Protein AF-A0A3C1YI24-F1 (afdb_monomer_lite)

Secondary structure (DSSP, 8-state):
-GGG-HIIIIIIIIIIT---S--BPPTTTTS---TT--TT------TTTTTS-HHHHHHHT--B-SS--HHHHHHHHHHHHHHHHHHHHTTS-S------TT----HHHHHHHHHHHHHHHHH--SSTT---GGGT-SS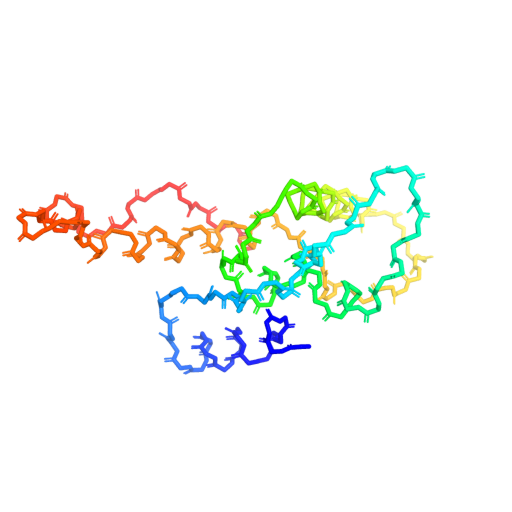--SS-----

Foldseek 3Di:
DCLLALCNQPVVCCVPVNPLAAAEDDAQQQHDPPPPDDPVDPDPPDVRNVVRQLLSSLLSRHLYYHPDDPVSVVSNVVLAVVLVVVVVPPPDDDDDPCPPNRRRRHPLSNLSSVQNVVVNQQQDAPDPPRDRVCVVPVHPPDDRPSDD

Structure (mmCIF, N/CA/C/O backbone):
data_AF-A0A3C1YI24-F1
#
_entry.id   AF-A0A3C1YI24-F1
#
loop_
_atom_site.group_PDB
_atom_site.id
_atom_site.type_symbol
_atom_site.label_atom_id
_atom_site.label_alt_id
_atom_site.label_comp_id
_atom_site.label_asym_id
_atom_site.label_entity_id
_atom_site.label_seq_id
_atom_site.pdbx_PDB_ins_code
_atom_site.Cartn_x
_atom_site.Cartn_y
_atom_site.Cartn_z
_atom_site.occupancy
_atom_site.B_iso_or_equiv
_atom_site.auth_seq_id
_atom_site.auth_comp_id
_atom_site.auth_asym_id
_atom_site.auth_atom_id
_atom_site.pdbx_PDB_model_num
ATOM 1 N N . HIS A 1 1 ? -3.662 -7.975 -12.463 1.00 81.44 1 HIS A N 1
ATOM 2 C CA . HIS A 1 1 ? -3.456 -8.917 -11.341 1.00 81.44 1 HIS A CA 1
ATOM 3 C C . HIS A 1 1 ? -4.342 -8.474 -10.172 1.00 81.44 1 HIS A C 1
ATOM 5 O O . HIS A 1 1 ? -4.748 -7.320 -10.164 1.00 81.44 1 HIS A O 1
ATOM 11 N N . SER A 1 2 ? -4.700 -9.328 -9.205 1.00 91.00 2 SER A N 1
ATOM 12 C CA . SER A 1 2 ? -5.524 -8.883 -8.056 1.00 91.00 2 SER A CA 1
ATOM 13 C C . SER A 1 2 ? -4.815 -7.800 -7.235 1.00 91.00 2 SER A C 1
ATOM 15 O O . SER A 1 2 ? -5.432 -6.819 -6.837 1.00 91.00 2 SER A O 1
ATOM 17 N N . ALA A 1 3 ? -3.496 -7.936 -7.074 1.00 91.19 3 ALA A N 1
ATOM 18 C CA . ALA A 1 3 ? -2.658 -7.005 -6.321 1.00 91.19 3 ALA A CA 1
ATOM 19 C C . ALA A 1 3 ? -2.560 -5.587 -6.906 1.00 91.19 3 ALA A C 1
ATOM 21 O O . ALA A 1 3 ? -2.185 -4.674 -6.180 1.00 91.19 3 ALA A O 1
ATOM 22 N N . ASN A 1 4 ? -2.905 -5.396 -8.182 1.00 91.50 4 ASN A N 1
ATOM 23 C CA . ASN A 1 4 ? -2.930 -4.090 -8.838 1.00 91.50 4 ASN A CA 1
ATOM 24 C C . ASN A 1 4 ? -4.277 -3.785 -9.514 1.00 91.50 4 ASN A C 1
ATOM 26 O O . ASN A 1 4 ? -4.333 -3.038 -10.491 1.00 91.50 4 ASN A O 1
ATOM 30 N N . ASN A 1 5 ? -5.369 -4.370 -9.013 1.00 93.44 5 ASN A N 1
ATOM 31 C CA . ASN A 1 5 ? -6.713 -4.085 -9.502 1.00 93.44 5 ASN A CA 1
ATOM 32 C C . ASN A 1 5 ? -7.337 -2.924 -8.705 1.00 93.44 5 ASN A C 1
ATOM 34 O O . ASN A 1 5 ? -7.783 -3.115 -7.575 1.00 93.44 5 ASN A O 1
ATOM 38 N N . ARG A 1 6 ? -7.380 -1.728 -9.308 1.00 93.94 6 ARG A N 1
ATOM 39 C CA . ARG A 1 6 ? -7.933 -0.502 -8.701 1.00 93.94 6 ARG A CA 1
ATOM 40 C C . ARG A 1 6 ? -9.426 -0.616 -8.384 1.00 93.94 6 ARG A C 1
ATOM 42 O O . ARG A 1 6 ? -9.851 -0.158 -7.327 1.00 93.94 6 ARG A O 1
ATOM 49 N N . GLU A 1 7 ? -10.199 -1.243 -9.265 1.00 96.31 7 GLU A N 1
ATOM 50 C CA . GLU A 1 7 ? -11.638 -1.441 -9.065 1.00 96.31 7 GLU A CA 1
ATOM 51 C C . GLU A 1 7 ? -11.887 -2.277 -7.808 1.00 96.31 7 GLU A C 1
ATOM 53 O O . GLU A 1 7 ? -12.636 -1.877 -6.924 1.00 96.31 7 GLU A O 1
ATOM 58 N N . LEU A 1 8 ? -11.169 -3.391 -7.664 1.00 97.25 8 LEU A N 1
ATOM 59 C CA . LEU A 1 8 ? -11.291 -4.257 -6.495 1.00 97.25 8 LEU A CA 1
ATOM 60 C C . LEU A 1 8 ? -10.792 -3.579 -5.210 1.00 97.25 8 LEU A C 1
ATOM 62 O O . LEU A 1 8 ? -11.483 -3.581 -4.191 1.00 97.25 8 LEU A O 1
ATOM 66 N N . LEU A 1 9 ? -9.565 -3.053 -5.240 1.00 97.19 9 LEU A N 1
ATOM 67 C CA . LEU A 1 9 ? -8.851 -2.636 -4.034 1.00 97.19 9 LEU A CA 1
ATOM 68 C C . LEU A 1 9 ? -9.219 -1.230 -3.565 1.00 97.19 9 LEU A C 1
ATOM 70 O O . LEU A 1 9 ? -9.178 -0.979 -2.364 1.00 97.19 9 LEU A O 1
ATOM 74 N N . THR A 1 10 ? -9.572 -0.328 -4.481 1.00 95.69 10 THR A N 1
ATOM 75 C CA . THR A 1 10 ? -9.993 1.038 -4.152 1.00 95.69 10 THR A CA 1
ATOM 76 C C . THR A 1 10 ? -11.505 1.173 -4.260 1.00 95.69 10 THR A C 1
ATOM 78 O O . THR A 1 10 ? -12.149 1.414 -3.242 1.00 95.69 10 THR A O 1
ATOM 81 N N . ASN A 1 11 ? -12.087 0.973 -5.446 1.00 97.19 11 ASN A N 1
ATOM 82 C CA . ASN A 1 11 ? -13.493 1.331 -5.658 1.00 97.19 11 ASN A CA 1
ATOM 83 C C . ASN A 1 11 ? -14.439 0.463 -4.822 1.00 97.19 11 ASN A C 1
ATOM 85 O O . ASN A 1 11 ? -15.226 0.984 -4.042 1.00 97.19 11 ASN A O 1
ATOM 89 N N . ILE A 1 12 ? -14.292 -0.856 -4.875 1.00 98.25 12 ILE A N 1
ATOM 90 C CA . ILE A 1 12 ? -15.155 -1.762 -4.115 1.00 98.25 12 ILE A CA 1
ATOM 91 C C . ILE A 1 12 ? -14.747 -1.775 -2.637 1.00 98.25 12 ILE A C 1
ATOM 93 O O . ILE A 1 12 ? -15.541 -1.449 -1.756 1.00 98.25 12 ILE A O 1
ATOM 97 N N . ALA A 1 13 ? -13.498 -2.134 -2.323 1.00 97.69 13 ALA A N 1
ATOM 98 C CA . ALA A 1 13 ? -13.113 -2.335 -0.927 1.00 97.69 13 ALA A CA 1
ATOM 99 C C . ALA A 1 13 ? -13.143 -1.040 -0.094 1.00 97.69 13 ALA A C 1
ATOM 101 O O . ALA A 1 13 ? -13.593 -1.069 1.053 1.00 97.69 13 ALA A O 1
ATOM 102 N N . ARG A 1 14 ? -12.667 0.094 -0.628 1.00 96.06 14 ARG A N 1
ATOM 103 C CA . ARG A 1 14 ? -12.572 1.356 0.129 1.00 96.06 14 ARG A CA 1
ATOM 104 C C . ARG A 1 14 ? -13.780 2.250 -0.096 1.00 96.06 14 ARG A C 1
ATOM 106 O O . ARG A 1 14 ? -14.385 2.655 0.894 1.00 96.06 14 ARG A O 1
ATOM 113 N N . ASP A 1 15 ? -14.116 2.554 -1.349 1.00 96.94 15 ASP A N 1
ATOM 114 C CA . ASP A 1 15 ? -15.150 3.552 -1.647 1.00 96.94 15 ASP A CA 1
ATOM 115 C C . ASP A 1 15 ? -16.557 3.001 -1.366 1.00 96.94 15 ASP A C 1
ATOM 117 O O . ASP A 1 15 ? -17.365 3.688 -0.742 1.00 96.94 15 ASP A O 1
ATOM 121 N N . GLU A 1 16 ? -16.841 1.752 -1.752 1.00 98.25 16 GLU A N 1
ATOM 122 C CA . GLU A 1 16 ? -18.150 1.130 -1.519 1.00 98.25 16 GLU A CA 1
ATOM 123 C C . GLU A 1 16 ? -18.273 0.496 -0.127 1.00 98.25 16 GLU A C 1
ATOM 125 O O . GLU A 1 16 ? -19.267 0.714 0.567 1.00 98.25 16 GLU A O 1
ATOM 130 N N . TRP A 1 17 ? -17.294 -0.307 0.303 1.00 98.19 17 TRP A N 1
ATOM 131 C CA . TRP A 1 17 ? -17.405 -1.081 1.552 1.00 98.19 17 TRP A CA 1
ATOM 132 C C . TRP A 1 17 ? -16.824 -0.380 2.780 1.00 98.19 17 TRP A C 1
ATOM 134 O O . TRP A 1 17 ? -17.026 -0.846 3.903 1.00 98.19 17 TRP A O 1
ATOM 144 N N . GLY A 1 18 ? -16.098 0.726 2.601 1.00 95.69 18 GLY A N 1
ATOM 145 C CA . GLY A 1 18 ? -15.510 1.469 3.713 1.00 95.69 18 GLY A CA 1
ATOM 146 C C . GLY A 1 18 ? -14.441 0.685 4.479 1.00 95.69 18 GLY A C 1
ATOM 147 O O . GLY A 1 18 ? -14.258 0.904 5.676 1.00 95.69 18 GLY A O 1
ATOM 148 N N . PHE A 1 19 ? -13.738 -0.255 3.836 1.00 96.31 19 PHE A N 1
ATOM 149 C CA . PHE A 1 19 ? -12.633 -0.970 4.471 1.00 96.31 19 PHE A CA 1
ATOM 150 C C . PHE A 1 19 ? -11.534 0.027 4.881 1.00 96.31 19 PHE A C 1
ATOM 152 O O . PHE A 1 19 ? -11.028 0.775 4.052 1.00 96.31 19 PHE A O 1
ATOM 159 N N . GLU A 1 20 ? -11.108 0.026 6.149 1.00 91.25 20 GLU A N 1
ATOM 160 C CA . GLU A 1 20 ? -10.065 0.933 6.687 1.00 91.25 20 GLU A CA 1
ATOM 161 C C . GLU A 1 20 ? -8.787 0.193 7.152 1.00 91.25 20 GLU A C 1
ATOM 163 O O . GLU A 1 20 ? -7.955 0.751 7.878 1.00 91.25 20 GLU A O 1
ATOM 168 N N . GLY A 1 21 ? -8.639 -1.086 6.782 1.00 91.38 21 GLY A N 1
ATOM 169 C CA . GLY A 1 21 ? -7.460 -1.910 7.088 1.00 91.38 21 GLY A CA 1
ATOM 170 C C . GLY A 1 21 ? -6.287 -1.670 6.131 1.00 91.38 21 GLY A C 1
ATOM 171 O O . GLY A 1 21 ? -6.278 -0.675 5.413 1.00 91.38 21 GLY A O 1
ATOM 172 N N . ALA A 1 22 ? -5.318 -2.585 6.102 1.00 94.19 22 ALA A N 1
ATOM 173 C CA . ALA A 1 22 ? -4.242 -2.599 5.108 1.00 94.19 22 ALA A CA 1
ATOM 174 C C . ALA A 1 22 ? -4.415 -3.787 4.149 1.00 94.19 22 ALA A C 1
ATOM 176 O O . ALA A 1 22 ? -4.856 -4.857 4.573 1.00 94.19 22 ALA A O 1
ATOM 177 N N . VAL A 1 23 ? -4.065 -3.595 2.881 1.00 97.25 23 VAL A N 1
ATOM 178 C CA . VAL A 1 23 ? -3.977 -4.634 1.847 1.00 97.25 23 VAL A CA 1
ATOM 179 C C . VAL A 1 23 ? -2.505 -4.929 1.590 1.00 97.25 23 VAL A C 1
ATOM 181 O O . VAL A 1 23 ? -1.686 -4.016 1.549 1.00 97.25 23 VAL A O 1
ATOM 184 N N . VAL A 1 24 ? -2.165 -6.202 1.421 1.00 95.44 24 VAL A N 1
ATOM 185 C CA . VAL A 1 24 ? -0.789 -6.651 1.181 1.00 95.44 24 VAL A CA 1
ATOM 186 C C . VAL A 1 24 ? -0.757 -7.519 -0.064 1.00 95.44 24 VAL A C 1
ATOM 188 O O . VAL A 1 24 ? -1.747 -8.186 -0.376 1.00 95.44 24 VAL A O 1
ATOM 191 N N . THR A 1 25 ? 0.344 -7.516 -0.805 1.00 93.00 25 THR A N 1
ATOM 192 C CA . THR A 1 25 ? 0.535 -8.497 -1.875 1.00 93.00 25 THR A CA 1
ATOM 193 C C . THR A 1 25 ? 0.762 -9.888 -1.290 1.00 93.00 25 THR A C 1
ATOM 195 O O . THR A 1 25 ? 1.228 -10.034 -0.158 1.00 93.00 25 THR A O 1
ATOM 198 N N . ASP A 1 26 ? 0.486 -10.923 -2.084 1.00 90.56 26 ASP A N 1
ATOM 199 C CA . ASP A 1 26 ? 1.037 -12.247 -1.795 1.00 90.56 26 ASP A CA 1
ATOM 200 C C . ASP A 1 26 ? 2.561 -12.232 -2.018 1.00 90.56 26 ASP A C 1
ATOM 202 O O . ASP A 1 26 ? 3.095 -11.329 -2.679 1.00 90.56 26 ASP A O 1
ATOM 206 N N . TRP A 1 27 ? 3.260 -13.228 -1.482 1.00 86.94 27 TRP A N 1
ATOM 207 C CA . TRP A 1 27 ? 4.707 -13.354 -1.587 1.00 86.94 27 TRP A CA 1
ATOM 208 C C . TRP A 1 27 ? 5.161 -13.489 -3.043 1.00 86.94 27 TRP A C 1
ATOM 210 O O . TRP A 1 27 ? 4.865 -14.468 -3.721 1.00 86.94 27 TRP A O 1
ATOM 220 N N . GLY A 1 28 ? 5.933 -12.506 -3.503 1.00 78.56 28 GLY A N 1
ATOM 221 C CA . GLY A 1 28 ? 6.625 -12.524 -4.799 1.00 78.56 28 GLY A CA 1
ATOM 222 C C . GLY A 1 28 ? 5.826 -11.985 -5.949 1.00 78.56 28 GLY A C 1
ATOM 223 O O . GLY A 1 28 ? 6.191 -12.162 -7.108 1.00 78.56 28 GLY A O 1
ATOM 224 N N . THR A 1 29 ? 4.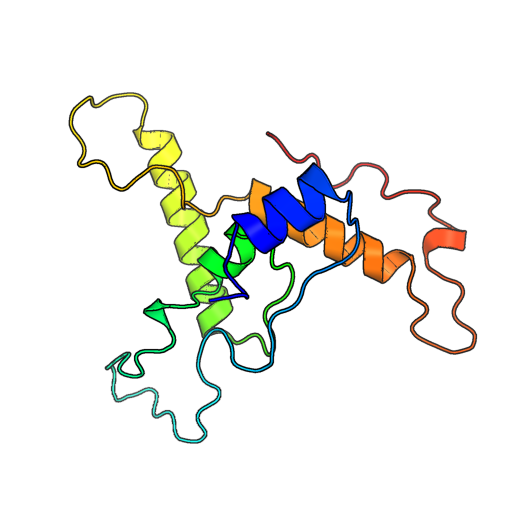747 -11.300 -5.607 1.00 80.44 29 THR A N 1
ATOM 225 C CA . THR A 1 29 ? 3.834 -10.699 -6.560 1.00 80.44 29 THR A CA 1
ATOM 226 C C . THR A 1 29 ? 4.510 -9.653 -7.456 1.00 80.44 29 THR A C 1
ATOM 228 O O . THR A 1 29 ? 4.076 -9.500 -8.593 1.00 80.44 29 THR A O 1
ATOM 231 N N . THR A 1 30 ? 5.548 -8.941 -6.996 1.00 75.00 30 THR A N 1
ATOM 232 C CA . THR A 1 30 ? 6.116 -7.789 -7.730 1.00 75.00 30 THR A CA 1
ATOM 233 C C . THR A 1 30 ? 7.508 -7.976 -8.337 1.00 75.00 30 THR A C 1
ATOM 235 O O . THR A 1 30 ? 7.995 -7.071 -9.010 1.00 75.00 30 THR A O 1
ATOM 238 N N . GLY A 1 31 ? 8.113 -9.160 -8.228 1.00 64.75 31 GLY A N 1
ATOM 239 C CA . GLY A 1 31 ? 9.425 -9.449 -8.819 1.00 64.75 31 GLY A CA 1
ATOM 240 C C . GLY A 1 31 ? 10.353 -10.227 -7.884 1.00 64.75 31 GLY A C 1
ATOM 241 O O . GLY A 1 31 ? 10.173 -10.236 -6.672 1.00 64.75 31 GLY A O 1
ATOM 242 N N . ASP A 1 32 ? 11.317 -10.929 -8.482 1.00 55.72 32 ASP A N 1
ATOM 243 C CA . ASP A 1 32 ? 12.501 -11.561 -7.877 1.00 55.72 32 ASP A CA 1
ATOM 244 C C . ASP A 1 32 ? 12.339 -12.569 -6.714 1.00 55.72 32 ASP A C 1
ATOM 246 O O . ASP A 1 32 ? 13.263 -12.738 -5.920 1.00 55.72 32 ASP A O 1
ATOM 250 N N . ILE A 1 33 ? 11.269 -13.379 -6.657 1.00 49.72 33 ILE A N 1
ATOM 251 C CA . ILE A 1 33 ? 11.320 -14.666 -5.905 1.00 49.72 33 ILE A CA 1
ATOM 252 C C . ILE A 1 33 ? 11.705 -15.846 -6.802 1.00 49.72 33 ILE A C 1
ATOM 254 O O . ILE A 1 33 ? 11.198 -16.956 -6.657 1.00 49.72 33 ILE A O 1
ATOM 258 N N . VAL A 1 34 ? 12.626 -15.649 -7.743 1.00 45.66 34 VAL A N 1
ATOM 259 C CA . VAL A 1 34 ? 13.261 -16.790 -8.416 1.00 45.66 34 VAL A CA 1
ATOM 260 C C . VAL A 1 34 ? 14.657 -16.974 -7.818 1.00 45.66 34 VAL A C 1
ATOM 262 O O . VAL A 1 34 ? 15.529 -16.135 -8.049 1.00 45.66 34 VAL A O 1
ATOM 265 N N . PRO A 1 35 ? 14.917 -18.050 -7.051 1.00 38.53 35 PRO A N 1
ATOM 266 C CA . PRO A 1 35 ? 16.276 -18.400 -6.656 1.00 38.53 35 PRO A CA 1
ATOM 267 C C . PRO A 1 35 ? 17.106 -18.668 -7.922 1.00 38.53 35 PRO A C 1
ATOM 269 O O . PRO A 1 35 ? 16.850 -19.641 -8.628 1.00 38.53 35 PRO A O 1
ATOM 272 N N . GLY A 1 36 ? 18.071 -17.792 -8.226 1.00 44.88 36 GLY A N 1
ATOM 273 C CA . GLY A 1 36 ? 18.946 -17.917 -9.404 1.00 44.88 36 GLY A CA 1
ATOM 274 C C . GLY A 1 36 ? 19.245 -16.632 -10.189 1.00 44.88 36 GLY A C 1
ATOM 275 O O . GLY A 1 36 ? 19.826 -16.726 -11.267 1.00 44.88 36 GLY A O 1
ATOM 276 N N . TYR A 1 37 ? 18.870 -15.449 -9.695 1.00 46.19 37 TYR A N 1
ATOM 277 C CA . TYR A 1 37 ? 19.113 -14.182 -10.395 1.00 46.19 37 TYR A CA 1
ATOM 278 C C . TYR A 1 37 ? 20.600 -13.762 -10.379 1.00 46.19 37 TYR A C 1
ATOM 280 O O . TYR A 1 37 ? 21.196 -13.564 -9.318 1.00 46.19 37 TYR A O 1
ATOM 288 N N . ASP A 1 38 ? 21.189 -13.635 -11.574 1.00 45.88 38 ASP A N 1
ATOM 289 C CA . ASP A 1 38 ? 22.533 -13.103 -11.835 1.00 45.88 38 ASP A CA 1
ATOM 290 C C . ASP A 1 38 ? 22.437 -11.603 -12.183 1.00 45.88 38 ASP A C 1
ATOM 292 O O . ASP A 1 38 ? 21.887 -11.263 -13.234 1.00 45.88 38 ASP A O 1
ATOM 296 N N . PRO A 1 39 ? 23.013 -10.692 -11.374 1.00 44.41 39 PRO A N 1
ATOM 297 C CA . PRO A 1 39 ? 22.958 -9.247 -11.611 1.00 44.41 39 PRO A CA 1
ATOM 298 C C . PRO A 1 39 ? 23.724 -8.776 -12.865 1.00 44.41 39 PRO A C 1
ATOM 300 O O . PRO A 1 39 ? 23.747 -7.580 -13.150 1.00 44.41 39 PRO A O 1
ATOM 303 N N . ARG A 1 40 ? 24.373 -9.679 -13.617 1.00 45.12 40 ARG A N 1
ATOM 304 C CA . ARG A 1 40 ? 25.120 -9.360 -14.847 1.00 45.12 40 ARG A CA 1
ATOM 305 C C . ARG A 1 40 ? 24.380 -9.696 -16.144 1.00 45.12 40 ARG A C 1
ATOM 307 O O . ARG A 1 40 ? 24.820 -9.246 -17.198 1.00 45.12 40 ARG A O 1
ATOM 314 N N . ASN A 1 41 ? 23.268 -10.434 -16.094 1.00 43.16 41 ASN A N 1
ATOM 315 C CA . ASN A 1 41 ? 22.473 -10.784 -17.277 1.00 43.16 41 ASN A CA 1
ATOM 316 C C . ASN A 1 41 ? 21.179 -9.962 -17.316 1.00 43.16 41 ASN A C 1
ATOM 318 O O . ASN A 1 41 ? 20.113 -10.384 -16.877 1.00 43.16 41 ASN A O 1
ATOM 322 N N . GLN A 1 42 ? 21.313 -8.748 -17.852 1.00 46.25 42 GLN A N 1
ATOM 323 C CA . GLN A 1 42 ? 20.261 -7.744 -18.000 1.00 46.25 42 GLN A CA 1
ATOM 324 C C . GLN A 1 42 ? 19.245 -8.098 -19.091 1.00 46.25 42 GLN A C 1
ATOM 326 O O . GLN A 1 42 ? 19.148 -7.430 -20.120 1.00 46.25 42 GLN A O 1
ATOM 331 N N . VAL A 1 43 ? 18.416 -9.103 -18.851 1.00 40.72 43 VAL A N 1
ATOM 332 C CA . VAL A 1 43 ? 17.107 -9.123 -19.495 1.00 40.72 43 VAL A CA 1
ATOM 333 C C . VAL A 1 43 ? 16.084 -9.292 -18.389 1.00 40.72 43 VAL A C 1
ATOM 335 O O . VAL A 1 43 ? 16.056 -10.320 -17.716 1.00 40.72 43 VAL A O 1
ATOM 338 N N . ARG A 1 44 ? 15.216 -8.287 -18.208 1.00 45.88 44 ARG A N 1
ATOM 339 C CA . ARG A 1 44 ? 14.000 -8.353 -17.375 1.00 45.88 44 ARG A CA 1
ATOM 340 C C . ARG A 1 44 ? 12.988 -9.370 -17.947 1.00 45.88 44 ARG A C 1
ATOM 342 O O . ARG A 1 44 ? 11.786 -9.144 -17.923 1.00 45.88 44 ARG A O 1
ATOM 349 N N . THR A 1 45 ? 13.448 -10.487 -18.508 1.00 39.50 45 THR A N 1
ATOM 350 C CA . THR A 1 45 ? 12.629 -11.595 -19.000 1.00 39.50 45 THR A CA 1
ATOM 351 C C . THR A 1 45 ? 12.330 -12.546 -17.858 1.00 39.50 45 THR A C 1
ATOM 353 O O . THR A 1 45 ? 12.836 -13.659 -17.793 1.00 39.50 45 THR A O 1
ATOM 356 N N . THR A 1 46 ? 11.422 -12.126 -16.989 1.00 38.16 46 THR A N 1
ATOM 357 C CA . THR A 1 46 ? 10.342 -13.024 -16.589 1.00 38.16 46 THR A CA 1
ATOM 358 C C . THR A 1 46 ? 9.063 -12.210 -16.726 1.00 38.16 46 THR A C 1
ATOM 360 O O . THR A 1 46 ? 8.909 -11.166 -16.097 1.00 38.16 46 THR A O 1
ATOM 363 N N . GLY A 1 47 ? 8.173 -12.621 -17.632 1.00 39.72 47 GLY A N 1
ATOM 364 C CA . GLY A 1 47 ? 6.958 -11.891 -18.019 1.00 39.72 47 GLY A CA 1
ATOM 365 C C . GLY A 1 47 ? 5.887 -11.801 -16.926 1.00 39.72 47 GLY A C 1
ATOM 366 O O . GLY A 1 47 ? 4.709 -11.863 -17.239 1.00 39.72 47 GLY A O 1
ATOM 367 N N . LEU A 1 48 ? 6.280 -11.705 -15.656 1.00 47.97 48 LEU A N 1
ATOM 368 C CA . LEU A 1 48 ? 5.424 -11.490 -14.492 1.00 47.97 48 LEU A CA 1
ATOM 369 C C . LEU A 1 48 ? 5.558 -10.052 -13.958 1.00 47.97 48 LEU A C 1
ATOM 371 O O . LEU A 1 48 ? 4.561 -9.485 -13.513 1.00 47.97 48 LEU A O 1
ATOM 375 N N . SER A 1 49 ? 6.738 -9.423 -14.078 1.00 53.16 49 SER A N 1
ATOM 376 C CA . SER A 1 49 ? 6.981 -8.069 -13.546 1.00 53.16 49 SER A CA 1
ATOM 377 C C . SER A 1 49 ? 6.203 -6.969 -14.282 1.00 53.16 49 SER A C 1
ATOM 379 O O . SER A 1 49 ? 5.809 -5.989 -13.661 1.00 53.16 49 SER A O 1
ATOM 381 N N . GLU A 1 50 ? 5.870 -7.136 -15.568 1.00 56.25 50 GLU A N 1
ATOM 382 C CA . GLU A 1 50 ? 5.052 -6.150 -16.302 1.00 56.25 50 GLU A CA 1
ATOM 383 C C . GLU A 1 50 ? 3.586 -6.104 -15.827 1.00 56.25 50 GLU A C 1
ATOM 385 O O . GLU A 1 50 ? 2.941 -5.045 -15.854 1.00 56.25 50 GLU A O 1
ATOM 390 N N . TYR A 1 51 ? 3.056 -7.242 -15.362 1.00 64.06 51 TYR A N 1
ATOM 391 C CA . TYR A 1 51 ? 1.648 -7.391 -14.985 1.00 64.06 51 TYR A CA 1
ATOM 392 C C . TYR A 1 51 ? 1.355 -7.016 -13.532 1.00 64.06 51 TYR A C 1
ATOM 394 O O . TYR A 1 51 ? 0.181 -6.845 -13.194 1.00 64.06 51 TYR A O 1
ATOM 402 N N . SER A 1 52 ? 2.380 -6.878 -12.686 1.00 76.19 52 SER A N 1
ATOM 403 C CA . SER A 1 52 ? 2.236 -6.539 -11.267 1.00 76.19 52 SER A CA 1
ATOM 404 C C . SER A 1 52 ? 3.412 -5.708 -10.742 1.00 76.19 52 SER A C 1
ATOM 406 O O . SER A 1 52 ? 4.085 -6.093 -9.794 1.00 76.19 52 SER A O 1
ATOM 408 N N . LEU A 1 53 ? 3.648 -4.544 -11.353 1.00 86.88 53 LEU A N 1
ATOM 409 C CA . LEU A 1 53 ? 4.646 -3.583 -10.870 1.00 86.88 53 LEU A CA 1
ATOM 410 C C . LEU A 1 53 ? 4.299 -3.063 -9.459 1.00 86.88 53 LEU A C 1
ATOM 412 O O . LEU A 1 53 ? 3.113 -2.818 -9.195 1.00 86.88 53 LEU A O 1
ATOM 416 N N . PRO A 1 54 ? 5.295 -2.832 -8.585 1.00 90.50 54 PRO A N 1
ATOM 417 C CA . PRO A 1 54 ? 5.102 -2.229 -7.264 1.00 90.50 54 PRO A CA 1
ATOM 418 C C . PRO A 1 54 ? 4.319 -0.920 -7.317 1.00 90.50 54 PRO A C 1
ATOM 420 O O . PRO A 1 54 ? 3.319 -0.770 -6.614 1.00 90.50 54 PRO A O 1
ATOM 423 N N . SER A 1 55 ? 4.702 -0.011 -8.215 1.00 91.25 55 SER A N 1
ATOM 424 C CA . SER A 1 55 ? 4.030 1.274 -8.401 1.00 91.25 55 SER A CA 1
ATOM 425 C C . SER A 1 55 ? 2.543 1.125 -8.732 1.00 91.25 55 SER A C 1
ATOM 427 O O . SER A 1 55 ? 1.696 1.795 -8.139 1.00 91.25 55 SER A O 1
ATOM 429 N N . LYS A 1 56 ? 2.198 0.179 -9.617 1.00 91.00 56 LYS A N 1
ATOM 430 C CA . LYS A 1 56 ? 0.807 -0.150 -9.966 1.00 91.00 56 LYS A CA 1
ATOM 431 C C . LYS A 1 56 ? 0.048 -0.781 -8.801 1.00 91.00 56 LYS A C 1
ATOM 433 O O . LYS A 1 56 ? -1.148 -0.542 -8.670 1.00 91.00 56 LYS A O 1
ATOM 438 N N . CYS A 1 57 ? 0.709 -1.595 -7.978 1.00 93.56 57 CYS A N 1
ATOM 439 C CA . CYS A 1 57 ? 0.093 -2.185 -6.790 1.00 93.56 57 CYS A CA 1
ATOM 440 C C . CYS A 1 57 ? -0.282 -1.091 -5.784 1.00 93.56 57 CYS A C 1
ATOM 442 O O . CYS A 1 57 ? -1.428 -1.037 -5.342 1.00 93.56 57 CYS A O 1
ATOM 444 N N . ILE A 1 58 ? 0.645 -0.174 -5.499 1.00 94.50 58 ILE A N 1
ATOM 445 C CA . ILE A 1 58 ? 0.404 0.956 -4.594 1.00 94.50 58 ILE A CA 1
ATOM 446 C C . ILE A 1 58 ? -0.700 1.859 -5.137 1.00 94.50 58 ILE A C 1
ATOM 448 O O . ILE A 1 58 ? -1.668 2.138 -4.434 1.00 94.50 58 ILE A O 1
ATOM 452 N N . PHE A 1 59 ? -0.618 2.236 -6.414 1.00 93.50 59 PHE A N 1
ATOM 453 C CA . PHE A 1 59 ? -1.647 3.042 -7.068 1.00 93.50 59 PHE A CA 1
ATOM 454 C C . PHE A 1 59 ? -3.039 2.386 -7.012 1.00 93.50 59 PHE A C 1
ATOM 456 O O . PHE A 1 59 ? -4.054 3.063 -6.860 1.00 93.50 59 PHE A O 1
ATOM 463 N N . ALA A 1 60 ? -3.107 1.055 -7.108 1.00 94.69 60 ALA A N 1
ATOM 464 C CA . ALA A 1 60 ? -4.361 0.319 -7.005 1.00 94.69 60 ALA A CA 1
ATOM 465 C C . ALA A 1 60 ? -4.967 0.322 -5.589 1.00 94.69 60 ALA A C 1
ATOM 467 O O . ALA A 1 60 ? -6.159 0.047 -5.457 1.00 94.69 60 ALA A O 1
ATOM 468 N N . GLY A 1 61 ? -4.183 0.627 -4.551 1.00 95.44 61 GLY A N 1
ATOM 469 C CA . GLY A 1 61 ? -4.589 0.558 -3.145 1.00 95.44 61 GLY A CA 1
ATOM 470 C C . GLY A 1 61 ? -4.008 -0.635 -2.379 1.00 95.44 61 GLY A C 1
ATOM 471 O O . GLY A 1 61 ? -4.550 -1.009 -1.337 1.00 95.44 61 GLY A O 1
ATOM 472 N N . ASN A 1 62 ? -2.944 -1.264 -2.889 1.00 96.00 62 ASN A N 1
ATOM 473 C CA . ASN A 1 62 ? -2.155 -2.232 -2.134 1.00 96.00 62 ASN A CA 1
ATOM 474 C C . ASN A 1 62 ? -1.114 -1.499 -1.280 1.00 96.00 62 ASN A C 1
ATOM 476 O O . ASN A 1 62 ? -0.259 -0.796 -1.808 1.00 96.00 62 ASN A O 1
ATOM 480 N N . ASP A 1 63 ? -1.175 -1.664 0.036 1.00 96.88 63 ASP A N 1
ATOM 481 C CA . ASP A 1 63 ? -0.380 -0.860 0.960 1.00 96.88 63 ASP A CA 1
ATOM 482 C C . ASP A 1 63 ? 1.025 -1.449 1.192 1.00 96.88 63 ASP A C 1
ATOM 484 O O . ASP A 1 63 ? 1.953 -0.714 1.529 1.00 96.88 63 ASP A O 1
ATOM 488 N N . TRP A 1 64 ? 1.211 -2.765 1.014 1.00 93.31 64 TRP A N 1
ATOM 489 C CA . TRP A 1 64 ? 2.482 -3.442 1.291 1.00 93.31 64 TRP A CA 1
ATOM 490 C C . TRP A 1 64 ? 2.875 -4.486 0.250 1.00 93.31 64 TRP A C 1
ATOM 492 O O . TRP A 1 64 ? 2.183 -5.482 0.044 1.00 93.31 64 TRP A O 1
ATOM 502 N N . ILE A 1 65 ? 4.084 -4.321 -0.279 1.00 91.81 65 ILE A N 1
ATOM 503 C CA . ILE A 1 65 ? 4.745 -5.299 -1.138 1.00 91.81 65 ILE A CA 1
ATOM 504 C C . ILE A 1 65 ? 5.450 -6.358 -0.289 1.00 91.81 65 ILE A C 1
ATOM 506 O O . ILE A 1 65 ? 6.206 -6.029 0.628 1.00 91.81 65 ILE A O 1
ATOM 510 N N . MET A 1 66 ? 5.201 -7.629 -0.601 1.00 88.75 66 MET A N 1
ATOM 511 C CA . MET A 1 66 ? 5.724 -8.775 0.135 1.00 88.75 66 MET A CA 1
ATOM 512 C C . MET A 1 66 ? 6.400 -9.792 -0.794 1.00 88.75 66 MET A C 1
ATOM 514 O O . MET A 1 66 ? 5.777 -10.241 -1.757 1.00 88.75 66 MET A O 1
ATOM 518 N N . PRO A 1 67 ? 7.630 -10.231 -0.473 1.00 87.88 67 PRO A N 1
ATOM 519 C CA . PRO A 1 67 ? 8.621 -9.471 0.279 1.00 87.88 67 PRO A CA 1
ATOM 520 C C . PRO A 1 67 ? 9.034 -8.245 -0.547 1.00 87.88 67 PRO A C 1
ATOM 522 O O . PRO A 1 67 ? 9.104 -8.318 -1.768 1.00 87.88 67 PRO A O 1
ATOM 525 N N . GLY A 1 68 ? 9.318 -7.124 0.110 1.00 84.06 68 GLY A N 1
ATOM 526 C CA . GLY A 1 68 ? 9.939 -5.993 -0.578 1.00 84.06 68 GLY A CA 1
ATOM 527 C C . GLY A 1 68 ? 11.406 -6.278 -0.917 1.00 84.06 68 GLY A C 1
ATOM 528 O O . GLY A 1 68 ? 12.110 -6.943 -0.150 1.00 84.06 68 GLY A O 1
ATOM 529 N N . SER A 1 69 ? 11.877 -5.726 -2.031 1.00 83.31 69 SER A N 1
ATOM 530 C CA . SER A 1 69 ? 13.272 -5.741 -2.479 1.00 83.31 69 SER A CA 1
ATOM 531 C C . SER A 1 69 ? 13.795 -4.324 -2.755 1.00 83.31 69 SER A C 1
ATOM 533 O O . SER A 1 69 ? 13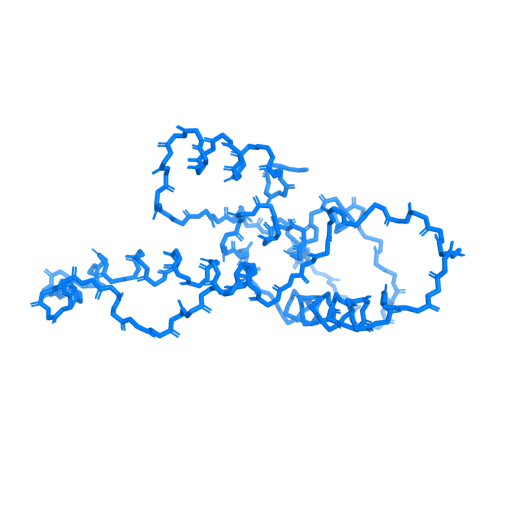.038 -3.352 -2.787 1.00 83.31 69 SER A O 1
ATOM 535 N N . LEU A 1 70 ? 15.111 -4.188 -2.962 1.00 83.56 70 LEU A N 1
ATOM 536 C CA . LEU A 1 70 ? 15.699 -2.915 -3.406 1.00 83.56 70 LEU A CA 1
ATOM 537 C C . LEU A 1 70 ? 15.202 -2.516 -4.801 1.00 83.56 70 LEU A C 1
ATOM 539 O O . LEU A 1 70 ? 14.952 -1.339 -5.032 1.00 83.56 70 LEU A O 1
ATOM 543 N N . ALA A 1 71 ? 14.987 -3.489 -5.690 1.00 82.69 71 ALA A N 1
ATOM 544 C CA . ALA A 1 71 ? 14.444 -3.232 -7.019 1.00 82.69 71 ALA A CA 1
ATOM 545 C C . ALA A 1 71 ? 13.008 -2.685 -6.951 1.00 82.69 71 ALA A C 1
ATOM 547 O O . ALA A 1 71 ? 12.668 -1.780 -7.710 1.00 82.69 71 ALA A O 1
ATOM 548 N N . ASP A 1 72 ? 12.182 -3.178 -6.016 1.00 86.62 72 ASP A N 1
ATOM 549 C CA . ASP A 1 72 ? 10.839 -2.623 -5.806 1.00 86.62 72 ASP A CA 1
ATOM 550 C C . ASP A 1 72 ? 10.910 -1.169 -5.323 1.00 86.62 72 ASP A C 1
ATOM 552 O O . ASP A 1 72 ? 10.155 -0.320 -5.790 1.00 86.62 72 ASP A O 1
ATOM 556 N N . LEU A 1 73 ? 11.828 -0.869 -4.397 1.00 88.75 73 LEU A N 1
ATOM 557 C CA . LEU A 1 73 ? 12.024 0.485 -3.881 1.00 88.75 73 LEU A CA 1
ATOM 558 C C . LEU A 1 73 ? 12.452 1.460 -4.986 1.00 88.75 73 LEU A C 1
ATOM 560 O O . LEU A 1 73 ? 11.885 2.546 -5.091 1.00 88.75 73 LEU A O 1
ATOM 564 N N . GLU A 1 74 ? 13.439 1.076 -5.796 1.00 87.38 74 GLU A N 1
ATOM 565 C CA . GLU A 1 74 ? 13.937 1.887 -6.911 1.00 87.38 74 GLU A CA 1
ATOM 566 C C . GLU A 1 74 ? 12.834 2.155 -7.946 1.00 87.38 74 GLU A C 1
ATOM 568 O O . GLU A 1 74 ? 12.672 3.294 -8.380 1.00 87.38 74 GLU A O 1
ATOM 573 N N . GLU A 1 75 ? 12.017 1.147 -8.271 1.00 89.31 75 GLU A N 1
ATOM 574 C CA . GLU A 1 75 ? 10.890 1.296 -9.202 1.00 89.31 75 GLU A CA 1
ATOM 575 C C . GLU A 1 75 ? 9.815 2.253 -8.668 1.00 89.31 75 GLU A C 1
ATOM 577 O O . GLU A 1 75 ? 9.320 3.096 -9.416 1.00 89.31 75 GLU A O 1
ATOM 582 N N . ILE A 1 76 ? 9.488 2.179 -7.373 1.00 90.75 76 ILE A N 1
ATOM 583 C CA . ILE A 1 76 ? 8.522 3.088 -6.738 1.00 90.75 76 ILE A CA 1
ATOM 584 C C . ILE A 1 76 ? 9.034 4.531 -6.771 1.00 90.75 76 ILE A C 1
ATOM 586 O O . ILE A 1 76 ? 8.268 5.439 -7.097 1.00 90.75 76 ILE A O 1
ATOM 590 N N . ILE A 1 77 ? 10.310 4.750 -6.437 1.00 91.19 77 ILE A N 1
ATOM 591 C CA . ILE A 1 77 ? 10.925 6.086 -6.460 1.00 91.19 77 ILE A CA 1
ATOM 592 C C . ILE A 1 77 ? 10.881 6.650 -7.881 1.00 91.19 77 ILE A C 1
ATOM 594 O O . ILE A 1 77 ? 10.369 7.750 -8.083 1.00 91.19 77 ILE A O 1
ATOM 598 N N . GLU A 1 78 ? 11.327 5.870 -8.867 1.00 89.19 78 GLU A N 1
ATOM 599 C CA . GLU A 1 78 ? 11.326 6.281 -10.271 1.00 89.19 78 GLU A CA 1
ATOM 600 C C . GLU A 1 78 ? 9.905 6.612 -10.766 1.00 89.19 78 GLU A C 1
ATOM 602 O O . GLU A 1 78 ? 9.704 7.601 -11.476 1.00 89.19 78 GLU A O 1
ATOM 607 N N . ALA A 1 79 ? 8.899 5.821 -10.376 1.00 88.44 79 ALA A N 1
ATOM 608 C CA . ALA A 1 79 ? 7.505 6.060 -10.743 1.00 88.44 79 ALA A CA 1
ATOM 609 C C . ALA A 1 79 ? 6.955 7.373 -10.158 1.00 88.44 79 ALA A C 1
ATOM 611 O O . ALA A 1 79 ? 6.285 8.124 -10.872 1.00 88.44 79 ALA A O 1
ATOM 612 N N . VAL A 1 80 ? 7.263 7.678 -8.892 1.00 90.25 80 VAL A N 1
ATOM 613 C CA . VAL A 1 80 ? 6.838 8.927 -8.235 1.00 90.25 80 VAL A CA 1
ATOM 614 C C . VAL A 1 80 ? 7.545 10.141 -8.831 1.00 90.25 80 VAL A C 1
ATOM 616 O O . VAL A 1 80 ? 6.903 11.167 -9.067 1.00 90.25 80 VAL A O 1
ATOM 619 N N . GLU A 1 81 ? 8.846 10.045 -9.103 1.00 88.44 81 GLU A N 1
ATOM 620 C CA . GLU A 1 81 ? 9.619 11.131 -9.716 1.00 88.44 81 GLU A CA 1
ATOM 621 C C . GLU A 1 81 ? 9.089 11.461 -11.114 1.00 88.44 81 GLU A C 1
ATOM 623 O O . GLU A 1 81 ? 8.755 12.615 -11.394 1.00 88.44 81 GLU A O 1
ATOM 628 N N . LYS A 1 82 ? 8.890 10.442 -11.962 1.00 83.81 82 LYS A N 1
ATOM 629 C CA . LYS A 1 82 ? 8.281 10.613 -13.292 1.00 83.81 82 LYS A CA 1
ATOM 630 C C . LYS A 1 82 ? 6.881 11.210 -13.212 1.00 83.81 82 LYS A C 1
ATOM 632 O O . LYS A 1 82 ? 6.533 12.070 -14.025 1.00 83.81 82 LYS A O 1
ATOM 637 N N . GLY A 1 83 ? 6.080 10.770 -12.243 1.00 73.56 83 GLY A N 1
ATOM 638 C CA . GLY A 1 83 ? 4.736 11.292 -12.038 1.00 73.56 83 GLY A CA 1
ATOM 639 C C . GLY A 1 83 ? 4.707 12.758 -11.625 1.00 73.56 83 GLY A C 1
ATOM 640 O O . GLY A 1 83 ? 3.890 13.529 -12.124 1.00 73.56 83 GLY A O 1
ATOM 641 N N . THR A 1 84 ? 5.659 13.158 -10.785 1.00 65.81 84 THR A N 1
ATOM 642 C CA . THR A 1 84 ? 5.813 14.540 -10.320 1.00 65.81 84 THR A CA 1
ATOM 643 C C . THR A 1 84 ? 6.262 15.457 -11.462 1.00 65.81 84 THR A C 1
ATOM 645 O O . THR A 1 84 ? 5.625 16.475 -11.720 1.00 65.81 84 THR A O 1
ATOM 648 N N . SER A 1 85 ? 7.279 15.060 -12.236 1.00 64.94 85 SER A N 1
ATOM 649 C CA . SER A 1 85 ? 7.763 15.849 -13.382 1.00 64.94 85 SER A CA 1
ATOM 650 C C . SER A 1 85 ? 6.743 15.962 -14.521 1.00 64.94 85 SER A C 1
ATOM 652 O O . SER A 1 85 ? 6.734 16.951 -15.255 1.00 64.94 85 SER A O 1
ATOM 654 N N . SER A 1 86 ? 5.869 14.968 -14.686 1.00 59.22 86 SER A N 1
ATOM 655 C CA . SER A 1 86 ? 4.796 15.014 -15.690 1.00 59.22 86 SER A CA 1
ATOM 656 C C . SER A 1 86 ? 3.676 15.984 -15.294 1.00 59.22 86 SER A C 1
ATOM 658 O O . SER A 1 86 ? 3.081 16.610 -16.167 1.00 59.22 86 SER A O 1
ATOM 660 N N . ALA A 1 87 ? 3.415 16.154 -13.993 1.00 55.97 87 ALA A N 1
ATOM 661 C CA . ALA A 1 87 ? 2.422 17.100 -13.486 1.00 55.97 87 ALA A CA 1
ATOM 662 C C . ALA A 1 87 ? 2.880 18.568 -13.607 1.00 55.97 87 ALA A C 1
ATOM 664 O O . ALA A 1 87 ? 2.064 19.441 -13.889 1.00 55.97 87 ALA A O 1
ATOM 665 N N . GLU A 1 88 ? 4.179 18.843 -13.454 1.00 54.53 88 GLU A N 1
ATOM 666 C CA . GLU A 1 88 ? 4.744 20.200 -13.567 1.00 54.53 88 GLU A CA 1
ATOM 667 C C . GLU A 1 88 ? 4.766 20.716 -15.020 1.00 54.53 88 GLU A C 1
ATOM 669 O O . GLU A 1 88 ? 4.488 21.889 -15.276 1.00 54.53 88 GLU A O 1
ATOM 674 N N . ASN A 1 89 ? 5.017 19.827 -15.988 1.00 49.31 89 ASN A N 1
ATOM 675 C CA . ASN A 1 89 ? 5.103 20.163 -17.417 1.00 49.31 89 ASN A CA 1
ATOM 676 C C . ASN A 1 89 ? 3.749 20.161 -18.156 1.00 49.31 89 ASN A C 1
ATOM 678 O O . ASN A 1 89 ? 3.669 20.600 -19.303 1.00 49.31 89 ASN A O 1
ATOM 682 N N . ALA A 1 90 ? 2.668 19.700 -17.519 1.00 53.03 90 ALA A N 1
ATOM 683 C CA . ALA A 1 90 ? 1.324 19.663 -18.106 1.00 53.03 90 ALA A CA 1
ATOM 684 C C . ALA A 1 90 ? 0.636 21.044 -18.192 1.00 53.03 90 ALA A C 1
ATOM 686 O O . ALA A 1 90 ? -0.512 21.135 -18.626 1.00 53.03 90 ALA A O 1
ATOM 687 N N . SER A 1 91 ? 1.319 22.121 -17.790 1.00 47.25 91 SER A N 1
ATOM 688 C CA . SER A 1 91 ? 0.778 23.482 -17.801 1.00 47.25 91 SER A CA 1
ATOM 689 C C . SER A 1 91 ? 0.942 24.241 -19.131 1.00 47.25 91 SER A C 1
ATOM 691 O O . SER A 1 91 ? 0.368 25.322 -19.231 1.00 47.25 91 SER A O 1
ATOM 693 N N . ASP A 1 92 ? 1.641 23.710 -20.156 1.00 47.53 92 ASP A N 1
ATOM 694 C CA . ASP A 1 92 ? 1.980 24.537 -21.340 1.00 47.53 92 ASP A CA 1
ATOM 695 C C . ASP A 1 92 ? 2.131 23.843 -22.720 1.00 47.53 92 ASP A C 1
ATOM 697 O O . ASP A 1 92 ? 2.711 24.420 -23.637 1.00 47.53 92 ASP A O 1
ATOM 701 N N . SER A 1 93 ? 1.626 22.624 -22.964 1.00 40.56 93 SER A N 1
ATOM 702 C CA . SER A 1 93 ? 1.638 22.094 -24.349 1.00 40.56 93 SER A CA 1
ATOM 703 C C . SER A 1 93 ? 0.499 21.125 -24.675 1.00 40.56 93 SER A C 1
ATOM 705 O O . SER A 1 93 ? 0.270 20.128 -23.998 1.00 40.56 93 SER A O 1
ATOM 707 N N . GLY A 1 94 ? -0.242 21.454 -25.736 1.00 46.72 94 GLY A N 1
ATOM 708 C CA . GLY A 1 94 ? -1.513 20.833 -26.113 1.00 46.72 94 GLY A CA 1
ATOM 709 C C . GLY A 1 94 ? -1.447 19.591 -27.007 1.00 46.72 94 GLY A C 1
ATOM 710 O O . GLY A 1 94 ? -2.475 19.266 -27.581 1.00 46.72 94 GLY A O 1
ATOM 711 N N . ASP A 1 95 ? -0.308 18.903 -27.149 1.00 48.22 95 ASP A N 1
ATOM 712 C CA . ASP A 1 95 ? -0.175 17.798 -28.125 1.00 48.22 95 ASP A CA 1
ATOM 713 C C . ASP A 1 95 ? 0.803 16.679 -27.693 1.00 48.22 95 ASP A C 1
ATOM 715 O O . ASP A 1 95 ? 1.648 16.219 -28.461 1.00 48.22 95 ASP A O 1
ATOM 719 N N . ALA A 1 96 ? 0.694 16.193 -26.452 1.00 41.44 96 ALA A N 1
ATOM 720 C CA . ALA A 1 96 ? 1.385 14.969 -26.028 1.00 41.44 96 ALA A CA 1
ATOM 721 C C . ALA A 1 96 ? 0.494 13.721 -26.232 1.00 41.44 96 ALA A C 1
ATOM 723 O O . ALA A 1 96 ? -0.725 13.791 -26.033 1.00 41.44 96 ALA A O 1
ATOM 724 N N . PRO A 1 97 ? 1.063 12.558 -26.616 1.00 36.12 97 PRO A N 1
ATOM 725 C CA . PRO A 1 97 ? 0.290 11.340 -26.819 1.00 36.12 97 PRO A CA 1
ATOM 726 C C . PRO A 1 97 ? -0.394 10.943 -25.509 1.00 36.12 97 PRO A C 1
ATOM 728 O O . PRO A 1 97 ? 0.246 10.896 -24.461 1.00 36.12 97 PRO A O 1
ATOM 731 N N . LYS A 1 98 ? -1.699 10.651 -25.585 1.00 38.00 98 LYS A N 1
ATOM 732 C CA . LYS A 1 98 ? -2.540 10.188 -24.471 1.00 38.00 98 LYS A CA 1
ATOM 733 C C . LYS A 1 98 ? -2.074 8.816 -23.971 1.00 38.00 98 LYS A C 1
ATOM 735 O O . LYS A 1 98 ? -2.739 7.808 -24.191 1.00 38.00 98 LYS A O 1
ATOM 740 N N . GLN A 1 99 ? -0.948 8.761 -23.273 1.00 39.09 99 GLN A N 1
ATOM 741 C CA . GLN A 1 99 ? -0.804 7.794 -22.199 1.00 39.09 99 GLN A CA 1
ATOM 742 C C . GLN A 1 99 ? -1.839 8.234 -21.165 1.00 39.09 99 GLN A C 1
ATOM 744 O O . GLN A 1 99 ? -1.767 9.353 -20.664 1.00 39.09 99 GLN A O 1
ATOM 749 N N . SER A 1 100 ? -2.899 7.440 -20.992 1.00 40.25 100 SER A N 1
ATOM 750 C CA . SER A 1 100 ? -4.013 7.769 -20.101 1.00 40.25 100 SER A CA 1
ATOM 751 C C . SER A 1 100 ? -3.448 8.264 -18.774 1.00 40.25 100 SER A C 1
ATOM 753 O O . SER A 1 100 ? -2.713 7.526 -18.121 1.00 40.25 100 SER A O 1
ATOM 755 N N . ALA A 1 101 ? -3.790 9.490 -18.375 1.00 47.78 101 ALA A N 1
ATOM 756 C CA . ALA A 1 101 ? -3.369 10.146 -17.131 1.00 47.78 101 ALA A CA 1
ATOM 757 C C . ALA A 1 101 ? -3.815 9.405 -15.843 1.00 47.78 101 ALA A C 1
ATOM 759 O O . ALA A 1 101 ? -3.795 9.952 -14.749 1.00 47.78 101 ALA A O 1
ATOM 760 N N . GLU A 1 102 ? -4.250 8.156 -15.979 1.00 52.34 102 GLU A N 1
ATOM 761 C CA . GLU A 1 102 ? -5.044 7.373 -15.046 1.00 52.34 102 GLU A CA 1
ATOM 762 C C . GLU A 1 102 ? -4.206 6.341 -14.271 1.00 52.34 102 GLU A C 1
ATOM 764 O O . GLU A 1 102 ? -4.764 5.542 -13.530 1.00 52.34 102 GLU A O 1
ATOM 769 N N . SER A 1 103 ? -2.875 6.323 -14.430 1.00 61.19 103 SER A N 1
ATOM 770 C CA . SER A 1 103 ? -2.004 5.316 -13.795 1.00 61.19 103 SER A CA 1
ATOM 771 C C . SER A 1 103 ? -0.659 5.857 -13.305 1.00 61.19 103 SER A C 1
ATOM 773 O O . SER A 1 103 ? 0.339 5.133 -13.313 1.00 61.19 103 SER A O 1
ATOM 775 N N . VAL A 1 104 ? -0.595 7.137 -12.953 1.00 81.94 104 VAL A N 1
ATOM 776 C CA . VAL A 1 104 ? 0.632 7.754 -12.445 1.00 81.94 104 VAL A CA 1
ATOM 777 C C . VAL A 1 104 ? 0.614 7.695 -10.924 1.00 81.94 104 VAL A C 1
ATOM 779 O O . VAL A 1 104 ? -0.274 8.266 -10.298 1.00 81.94 104 VAL A O 1
ATOM 782 N N . LEU A 1 105 ? 1.592 7.003 -10.337 1.00 88.75 105 LEU A N 1
ATOM 783 C CA . LEU A 1 105 ? 1.778 6.989 -8.891 1.00 88.75 105 LEU A CA 1
ATOM 784 C C . LEU A 1 105 ? 2.261 8.365 -8.422 1.00 88.75 105 LEU A C 1
ATOM 786 O O . LEU A 1 105 ? 3.231 8.907 -8.951 1.00 88.75 105 LEU A O 1
ATOM 790 N N . THR A 1 106 ? 1.611 8.909 -7.400 1.00 91.00 106 THR A N 1
ATOM 791 C CA . THR A 1 106 ? 1.960 10.202 -6.810 1.00 91.00 106 THR A CA 1
ATOM 792 C C . THR A 1 106 ? 2.436 10.054 -5.369 1.00 91.00 106 THR A C 1
ATOM 794 O O . THR A 1 106 ? 2.241 9.032 -4.704 1.00 91.00 106 THR A O 1
ATOM 797 N N . ARG A 1 107 ? 3.013 11.131 -4.829 1.00 90.62 107 ARG A N 1
ATOM 798 C CA . ARG A 1 107 ? 3.304 11.223 -3.395 1.00 90.62 107 ARG A CA 1
ATOM 799 C C . ARG A 1 107 ? 2.042 11.073 -2.531 1.00 90.62 107 ARG A C 1
ATOM 801 O O . ARG A 1 107 ? 2.121 10.476 -1.460 1.00 90.62 107 ARG A O 1
ATOM 808 N N . ALA A 1 108 ? 0.894 11.580 -2.983 1.00 89.81 108 ALA A N 1
ATOM 809 C CA . ALA A 1 108 ? -0.362 11.478 -2.241 1.00 89.81 108 ALA A CA 1
ATOM 810 C C . ALA A 1 108 ? -0.816 10.014 -2.087 1.00 89.81 108 ALA A C 1
ATOM 812 O O . ALA A 1 108 ? -1.289 9.625 -1.019 1.00 89.81 108 ALA A O 1
ATOM 813 N N . ASP A 1 109 ? -0.593 9.177 -3.104 1.00 92.06 109 ASP A N 1
ATOM 814 C CA . ASP A 1 109 ? -0.904 7.742 -3.047 1.00 92.06 109 ASP A CA 1
ATOM 815 C C . ASP A 1 109 ? -0.037 7.009 -2.007 1.00 92.06 109 ASP A C 1
ATOM 817 O O . ASP A 1 109 ? -0.529 6.172 -1.239 1.00 92.06 109 ASP A O 1
ATOM 821 N N . LEU A 1 110 ? 1.249 7.373 -1.910 1.00 93.44 110 LEU A N 1
ATOM 822 C CA . LEU A 1 110 ? 2.136 6.866 -0.858 1.00 93.44 110 LEU A CA 1
ATOM 823 C C . LEU A 1 110 ? 1.668 7.301 0.533 1.00 93.44 110 LEU A C 1
ATOM 825 O O . LEU A 1 110 ? 1.647 6.499 1.467 1.00 93.44 110 LEU A O 1
ATOM 829 N N . GLU A 1 111 ? 1.258 8.557 0.683 1.00 93.25 111 GLU A N 1
ATOM 830 C CA . GLU A 1 111 ? 0.747 9.097 1.943 1.00 93.25 111 GLU A CA 1
ATOM 831 C C . GLU A 1 111 ? -0.536 8.384 2.408 1.00 93.25 111 GLU A C 1
ATOM 833 O O . GLU A 1 111 ? -0.683 8.079 3.599 1.00 93.25 111 GLU A O 1
ATOM 838 N N . VAL A 1 112 ? -1.438 8.054 1.479 1.00 92.75 112 VAL A N 1
ATOM 839 C CA . VAL A 1 112 ? -2.628 7.231 1.749 1.00 92.75 112 VAL A CA 1
ATOM 840 C C . VAL A 1 112 ? -2.231 5.831 2.214 1.00 92.75 112 VAL A C 1
ATOM 842 O O . VAL A 1 112 ? -2.713 5.379 3.257 1.00 92.75 112 VAL A O 1
ATOM 845 N N . SER A 1 113 ? -1.303 5.184 1.509 1.00 94.38 113 SER A N 1
ATOM 846 C CA . SER A 1 113 ? -0.828 3.838 1.856 1.00 94.38 113 SER A CA 1
ATOM 847 C C . SER A 1 113 ? -0.209 3.805 3.260 1.00 94.38 113 SER A C 1
ATOM 849 O O . SER A 1 113 ? -0.578 2.998 4.118 1.00 94.38 113 SER A O 1
ATOM 851 N N . VAL A 1 114 ? 0.661 4.775 3.569 1.00 93.81 114 VAL A N 1
ATOM 852 C CA . VAL A 1 114 ? 1.284 4.919 4.897 1.00 93.81 114 VAL A CA 1
ATOM 853 C C . VAL A 1 114 ? 0.238 5.155 5.986 1.00 93.81 114 VAL A C 1
ATOM 855 O O . VAL A 1 114 ? 0.353 4.608 7.086 1.00 93.81 114 VAL A O 1
ATOM 858 N N . LYS A 1 115 ? -0.819 5.923 5.712 1.00 91.62 115 LYS A N 1
ATOM 859 C CA . LYS A 1 115 ? -1.905 6.131 6.677 1.00 91.62 115 LYS A CA 1
ATOM 860 C C . LYS A 1 115 ? -2.599 4.815 7.046 1.00 91.62 115 LYS A C 1
ATOM 862 O O . LYS A 1 115 ? -2.867 4.605 8.233 1.00 91.62 115 LYS A O 1
ATOM 867 N N . HIS A 1 116 ? -2.875 3.934 6.084 1.00 93.12 116 HIS A N 1
ATOM 868 C CA . HIS A 1 116 ? -3.475 2.621 6.356 1.00 93.12 116 HIS A CA 1
ATOM 869 C C . HIS A 1 116 ? -2.548 1.739 7.194 1.00 93.12 116 HIS A C 1
ATOM 871 O O . HIS A 1 116 ? -2.965 1.182 8.214 1.00 93.12 116 HIS A O 1
ATOM 877 N N . ILE A 1 117 ? -1.268 1.696 6.828 1.00 92.12 117 ILE A N 1
ATOM 878 C CA . ILE A 1 117 ? -0.226 0.967 7.554 1.00 92.12 117 ILE A CA 1
ATOM 879 C C . ILE A 1 117 ? -0.156 1.414 9.017 1.00 92.12 117 ILE A C 1
ATOM 881 O O . ILE A 1 117 ? -0.232 0.598 9.941 1.00 92.12 117 ILE A O 1
ATOM 885 N N . LEU A 1 118 ? -0.050 2.723 9.246 1.00 88.75 118 LEU A N 1
ATOM 886 C CA . LEU A 1 118 ? 0.033 3.280 10.593 1.00 88.75 118 LEU A CA 1
ATOM 887 C C . LEU A 1 118 ? -1.259 3.039 11.383 1.00 88.75 118 LEU A C 1
ATOM 889 O O . LEU A 1 118 ? -1.188 2.785 12.585 1.00 88.75 118 LEU A O 1
ATOM 893 N N . ASN A 1 119 ? -2.429 3.054 10.735 1.00 85.81 119 ASN A N 1
ATOM 894 C CA . ASN A 1 119 ? -3.700 2.709 11.377 1.00 85.81 119 ASN A CA 1
ATOM 895 C C . ASN A 1 119 ? -3.686 1.274 11.928 1.00 85.81 119 ASN A C 1
ATOM 897 O O . ASN A 1 119 ? -4.087 1.056 13.074 1.00 85.81 119 ASN A O 1
ATOM 901 N N . VAL A 1 120 ? -3.186 0.312 11.145 1.00 87.19 120 VAL A N 1
ATOM 902 C CA . VAL A 1 120 ? -3.043 -1.088 11.574 1.00 87.19 120 VAL A CA 1
ATOM 903 C C . VAL A 1 120 ? -2.020 -1.207 12.703 1.00 87.19 120 VAL A C 1
ATOM 905 O O . VAL A 1 120 ? -2.331 -1.785 13.745 1.00 87.19 120 VAL A O 1
ATOM 908 N N . ILE A 1 121 ? -0.834 -0.606 12.550 1.00 85.19 121 ILE A N 1
ATOM 909 C CA . ILE A 1 121 ? 0.225 -0.651 13.571 1.00 85.19 121 ILE A CA 1
ATOM 910 C C . ILE A 1 121 ? -0.277 -0.090 14.902 1.00 85.19 121 ILE A C 1
ATOM 912 O O . ILE A 1 121 ? -0.100 -0.737 15.933 1.00 85.19 121 ILE A O 1
ATOM 916 N N . MET A 1 122 ? -0.949 1.066 14.894 1.00 81.94 122 MET A N 1
ATOM 917 C CA . MET A 1 122 ? -1.446 1.694 16.120 1.00 81.94 122 MET A CA 1
ATOM 918 C C . MET A 1 122 ? -2.429 0.810 16.893 1.00 81.94 122 MET A C 1
ATOM 920 O O . MET A 1 122 ? -2.431 0.829 18.126 1.00 81.94 122 MET A O 1
ATOM 924 N N . LYS A 1 123 ? -3.271 0.062 16.173 1.00 80.06 123 LYS A N 1
ATOM 925 C CA . LYS A 1 123 ? -4.291 -0.829 16.744 1.00 80.06 123 LYS A CA 1
ATOM 926 C C . LYS A 1 123 ? -3.743 -2.216 17.094 1.00 80.06 123 LYS A C 1
ATOM 928 O O . LYS A 1 123 ? -4.425 -2.972 17.779 1.00 80.06 123 LYS A O 1
ATOM 933 N N . SER A 1 124 ? -2.531 -2.547 16.652 1.00 78.38 124 SER A N 1
ATOM 934 C CA . SER A 1 124 ? -1.873 -3.820 16.945 1.00 78.38 124 SER A CA 1
ATOM 935 C C . SER A 1 124 ? -1.119 -3.792 18.281 1.00 78.38 124 SER A C 1
ATOM 937 O O . SER A 1 124 ? -0.603 -2.757 18.706 1.00 78.38 124 SER A O 1
ATOM 939 N N . SER A 1 125 ? -1.012 -4.950 18.936 1.00 73.12 125 SER A N 1
ATOM 940 C CA . SER A 1 125 ? -0.100 -5.187 20.059 1.00 73.12 125 SER A CA 1
ATOM 941 C C . SER A 1 125 ? 0.991 -6.161 19.615 1.00 73.12 125 SER A C 1
ATOM 943 O O . SER A 1 125 ? 0.696 -7.302 19.267 1.00 73.12 125 SER A O 1
ATOM 945 N N . ARG A 1 126 ? 2.259 -5.732 19.632 1.00 65.38 126 ARG A N 1
ATOM 946 C CA . ARG A 1 126 ? 3.407 -6.575 19.238 1.00 65.38 126 ARG A CA 1
ATOM 947 C C . ARG A 1 126 ? 3.707 -7.713 20.230 1.00 65.38 126 ARG A C 1
ATOM 949 O O . ARG A 1 126 ? 4.358 -8.673 19.841 1.00 65.38 126 ARG A O 1
ATOM 956 N N . TYR A 1 127 ? 3.239 -7.617 21.480 1.00 58.44 127 TYR A N 1
ATOM 957 C CA . TYR A 1 127 ? 3.523 -8.570 22.565 1.00 58.44 127 TYR A CA 1
ATOM 958 C C . TYR A 1 127 ? 2.305 -8.755 23.479 1.00 58.44 127 TYR A C 1
ATOM 960 O O . TYR A 1 127 ? 1.480 -7.851 23.588 1.00 58.44 127 TYR A O 1
ATOM 968 N N . SER A 1 128 ? 2.222 -9.890 24.181 1.00 55.97 128 SER A N 1
ATOM 969 C CA . SER A 1 128 ? 1.088 -10.272 25.048 1.00 55.97 128 SER A CA 1
ATOM 970 C C . SER A 1 128 ? 0.772 -9.281 26.178 1.00 55.97 128 SER A C 1
ATOM 972 O O . SER A 1 128 ? -0.345 -9.267 26.684 1.00 55.97 128 SER A O 1
ATOM 974 N N . SER A 1 129 ? 1.730 -8.429 26.556 1.00 66.94 129 SER A N 1
ATOM 975 C CA . SER A 1 129 ? 1.582 -7.369 27.563 1.00 66.94 129 SER A CA 1
ATOM 976 C C . SER A 1 129 ? 1.622 -5.949 26.984 1.00 66.94 129 SER A C 1
ATOM 978 O O . SER A 1 129 ? 1.458 -4.974 27.723 1.00 66.94 129 SER A O 1
ATOM 980 N N . ALA A 1 130 ? 1.838 -5.801 25.674 1.00 61.00 130 ALA A N 1
ATOM 981 C CA . ALA A 1 130 ? 1.886 -4.496 25.033 1.00 61.00 130 ALA A CA 1
ATOM 982 C C . ALA A 1 130 ? 0.462 -3.952 24.886 1.00 61.00 130 ALA A C 1
ATOM 984 O O . ALA A 1 130 ? -0.352 -4.497 24.142 1.00 61.00 130 ALA A O 1
ATOM 985 N N . LYS A 1 131 ? 0.160 -2.847 25.572 1.00 60.31 131 LYS A N 1
ATOM 986 C CA . LYS A 1 131 ? -1.067 -2.100 25.291 1.00 60.31 131 LYS A CA 1
ATOM 987 C C . LYS A 1 131 ? -0.971 -1.529 23.864 1.00 60.31 131 LYS A C 1
ATOM 989 O O . LYS A 1 131 ? 0.106 -1.045 23.509 1.00 60.31 131 LYS A O 1
ATOM 994 N N . PRO A 1 132 ? -2.047 -1.555 23.055 1.00 64.38 132 PRO A N 1
ATOM 995 C CA . PRO A 1 132 ? -2.051 -0.904 21.747 1.00 64.38 132 PRO A CA 1
ATOM 996 C C . PRO A 1 132 ? -1.568 0.549 21.850 1.00 64.38 132 PRO A C 1
ATOM 998 O O . PRO A 1 132 ? -1.852 1.232 22.842 1.00 64.38 132 PRO A O 1
ATOM 1001 N N . TYR A 1 133 ? -0.876 1.066 20.832 1.00 62.59 133 TYR A N 1
ATOM 1002 C CA . TYR A 1 133 ? -0.415 2.465 20.839 1.00 62.59 133 TYR A CA 1
ATOM 1003 C C . TYR A 1 133 ? -1.585 3.458 20.992 1.00 62.59 133 TYR A C 1
ATOM 1005 O O . TYR A 1 133 ? -1.412 4.576 21.482 1.00 62.59 133 TYR A O 1
ATOM 1013 N N . THR A 1 134 ? -2.807 3.021 20.668 1.00 59.72 134 THR A N 1
ATOM 1014 C CA . THR A 1 134 ? -4.043 3.785 20.866 1.00 59.72 134 THR A CA 1
ATOM 1015 C C . THR A 1 134 ? -4.383 4.105 22.321 1.00 59.72 134 THR A C 1
ATOM 1017 O O . THR A 1 134 ? -5.153 5.031 22.572 1.00 59.72 134 THR A O 1
ATOM 1020 N N . THR A 1 135 ? -3.782 3.418 23.297 1.00 61.56 135 THR A N 1
ATOM 1021 C CA . THR A 1 135 ? -4.001 3.727 24.722 1.00 61.56 135 THR A CA 1
ATOM 1022 C C . THR A 1 135 ? -3.444 5.105 25.120 1.00 61.56 135 THR A C 1
ATOM 1024 O O . THR A 1 135 ? -3.876 5.657 26.128 1.00 61.56 135 THR A O 1
ATOM 1027 N N . GLY A 1 136 ? -2.533 5.680 24.316 1.00 59.53 136 GLY A N 1
ATOM 1028 C CA . GLY A 1 136 ? -2.057 7.069 24.426 1.00 59.53 136 GLY A CA 1
ATOM 1029 C C . GLY A 1 136 ? -2.438 7.980 23.245 1.00 59.53 136 GLY A C 1
ATOM 1030 O O . GLY A 1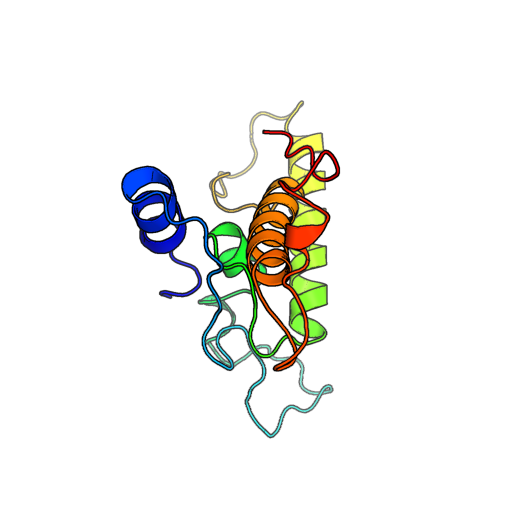 136 ? -2.409 9.200 23.385 1.00 59.53 136 GLY A O 1
ATOM 1031 N N . LEU A 1 137 ? -2.835 7.416 22.097 1.00 58.06 137 LEU A N 1
ATOM 1032 C CA . LEU A 1 137 ? -3.195 8.134 20.864 1.00 58.06 137 LEU A CA 1
ATOM 1033 C C . LEU A 1 137 ? -4.592 7.721 20.371 1.00 58.06 137 LEU A C 1
ATOM 1035 O O . LEU A 1 137 ? -4.756 6.727 19.672 1.00 58.06 137 LEU A O 1
ATOM 1039 N N . LYS A 1 138 ? -5.628 8.509 20.690 1.00 57.84 138 LYS A N 1
ATOM 1040 C CA . LYS A 1 138 ? -7.023 8.190 20.310 1.00 57.84 138 LYS A CA 1
ATOM 1041 C C . LYS A 1 138 ? -7.299 8.248 18.795 1.00 57.84 138 LYS A C 1
ATOM 1043 O O . LYS A 1 138 ? -8.301 7.709 18.339 1.00 57.84 138 LYS A O 1
ATOM 1048 N N . ARG A 1 139 ? -6.440 8.916 18.017 1.00 57.78 139 ARG A N 1
ATOM 1049 C CA . ARG A 1 139 ? -6.493 9.031 16.5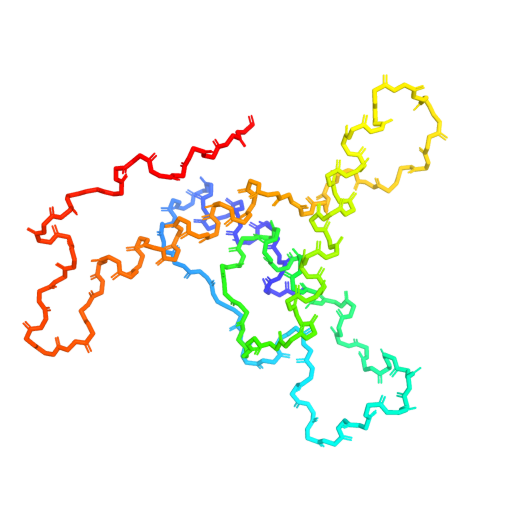47 1.00 57.78 139 ARG A CA 1
ATOM 1050 C C . ARG A 1 139 ? -5.092 9.376 16.030 1.00 57.78 139 ARG A C 1
ATOM 1052 O O . ARG A 1 139 ? -4.324 9.988 16.767 1.00 57.78 139 ARG A O 1
ATOM 1059 N N . LEU A 1 140 ? -4.776 9.056 14.771 1.00 56.72 140 LEU A N 1
ATOM 1060 C CA . LEU A 1 140 ? -3.645 9.669 14.056 1.00 56.72 140 LEU A CA 1
ATOM 1061 C C . LEU A 1 140 ? -3.906 11.180 13.976 1.00 56.72 140 LEU A C 1
ATOM 1063 O O . LEU A 1 140 ? -4.714 11.642 13.170 1.00 56.72 140 LEU A O 1
ATOM 1067 N N . VAL A 1 141 ? -3.291 11.951 14.870 1.00 50.16 141 VAL A N 1
ATOM 1068 C CA . VAL A 1 141 ? -3.405 13.408 14.875 1.00 50.16 141 VAL A CA 1
ATOM 1069 C C . VAL A 1 141 ? -2.281 13.977 14.001 1.00 50.16 141 VAL A C 1
ATOM 1071 O O . VAL A 1 141 ? -1.114 13.906 14.361 1.00 50.16 141 VAL A O 1
ATOM 1074 N N . ARG A 1 142 ? -2.674 14.578 12.869 1.00 45.25 142 ARG A N 1
ATOM 1075 C CA . ARG A 1 142 ? -1.989 15.670 12.138 1.00 45.25 142 ARG A CA 1
ATOM 1076 C C . ARG A 1 142 ? -0.758 15.446 11.244 1.00 45.25 142 ARG A C 1
ATOM 1078 O O . ARG A 1 142 ? -0.402 16.418 10.591 1.00 45.25 142 ARG A O 1
ATOM 1085 N N . PHE A 1 143 ? -0.147 14.270 11.108 1.00 45.28 143 PHE A N 1
ATOM 1086 C CA . PHE A 1 143 ? 1.129 14.200 10.354 1.00 45.28 143 PHE A CA 1
ATOM 1087 C C . PHE A 1 143 ? 1.063 13.810 8.874 1.00 45.28 143 PHE A C 1
ATOM 1089 O O . PHE A 1 143 ? 2.075 13.914 8.194 1.00 45.28 143 PHE A O 1
ATOM 1096 N N . ILE A 1 144 ? -0.102 13.433 8.345 1.00 44.91 144 ILE A N 1
ATOM 1097 C CA . ILE A 1 144 ? -0.250 13.170 6.908 1.00 44.91 144 ILE A CA 1
ATOM 1098 C C . ILE A 1 144 ? -1.408 14.014 6.395 1.00 44.91 144 ILE A C 1
ATOM 1100 O O . ILE A 1 144 ? -2.577 13.629 6.482 1.00 44.91 144 ILE A O 1
ATOM 1104 N N . LYS A 1 145 ? -1.083 15.226 5.947 1.00 41.12 145 LYS A N 1
ATOM 1105 C CA . LYS A 1 145 ? -2.001 16.042 5.163 1.00 41.12 145 LYS A CA 1
ATOM 1106 C C . LYS A 1 145 ? -1.975 15.451 3.755 1.00 41.12 145 LYS A C 1
ATOM 1108 O O . LYS A 1 145 ? -1.132 15.842 2.969 1.00 41.12 145 LYS A O 1
ATOM 1113 N N . VAL A 1 146 ? -2.860 14.490 3.490 1.00 46.12 146 VAL A N 1
ATOM 1114 C CA . VAL A 1 146 ? -3.069 13.986 2.128 1.00 46.12 146 VAL A CA 1
ATOM 1115 C C . VAL A 1 146 ? -3.643 15.150 1.327 1.00 46.12 146 VAL A C 1
ATOM 1117 O O . VAL A 1 146 ? -4.804 15.521 1.524 1.00 46.12 146 VAL A O 1
ATOM 1120 N N . GLU A 1 147 ? -2.811 15.788 0.513 1.00 40.50 147 GLU A N 1
ATOM 1121 C CA . GLU A 1 147 ? -3.277 16.769 -0.461 1.00 40.50 147 GLU A CA 1
ATOM 1122 C C . GLU A 1 147 ? -3.964 15.985 -1.585 1.00 40.50 147 GLU A C 1
ATOM 1124 O O . GLU A 1 147 ? -3.363 15.098 -2.187 1.00 40.50 147 GLU A O 1
ATOM 1129 N N . ARG A 1 148 ? -5.270 16.224 -1.750 1.00 41.94 148 ARG A N 1
ATOM 1130 C CA . ARG A 1 148 ? -6.056 15.744 -2.890 1.00 41.94 148 ARG A CA 1
ATOM 1131 C C . ARG A 1 148 ? -6.022 16.787 -3.989 1.00 41.94 148 ARG A C 1
ATOM 1133 O O . ARG A 1 148 ? -6.083 17.983 -3.622 1.00 41.94 148 ARG A O 1
#

pLDDT: mean 73.02, std 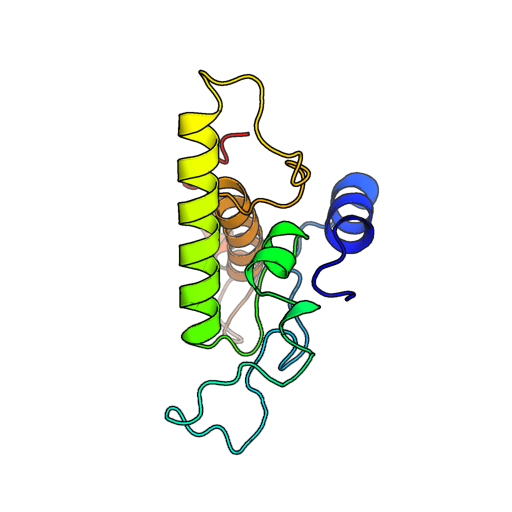20.78, range [36.12, 98.25]

Radius of gyration: 17.91 Å; chains: 1; bounding box: 43×43×56 Å

Sequence (148 aa):
HSANNRELLTNIARDEWGFEGAVVTDWGTTGDIVPGYDPRNQVRTTGLSEYSLPSKCIFAGNDWIMPGSLADLEEIIEAVEKGTSSAENASDSGDAPKQSAESVLTRADLEVSVKHILNVIMKSSRYSSAKPYTTGLKRLVRFIKVER